Protein AF-A0A8T2XMZ8-F1 (afdb_monomer_lite)

Sequence (61 aa):
MQSITTNQENCADACLRNCSCVAYATTELIDCVMWFGDLLDVSEFNDGGDELYVRMAASEL

Foldseek 3Di:
DDQDPDDPDQLVVVQVVDPQWFKWFQDPVGRIDTDGDDDPPDDDDPDDDTDMGGDDDPVVD

Radius of gyration: 12.02 Å; chains: 1; bounding box: 26×24×27 Å

pLDDT: mean 85.79, std 12.91, range [51.91, 96.69]

Structure (mmCIF, N/CA/C/O backbone):
data_AF-A0A8T2XMZ8-F1
#
_entry.id   AF-A0A8T2XMZ8-F1
#
loop_
_atom_site.group_PDB
_atom_site.id
_atom_site.type_symbol
_atom_site.label_atom_id
_atom_site.label_alt_id
_atom_site.label_comp_id
_atom_site.label_asym_id
_atom_site.label_entity_id
_atom_site.label_seq_id
_atom_site.pdbx_PDB_ins_code
_atom_site.Cartn_x
_atom_site.Cartn_y
_atom_site.Cartn_z
_atom_site.occupancy
_atom_site.B_iso_or_equiv
_atom_site.auth_seq_id
_atom_site.auth_comp_id
_atom_site.auth_asym_id
_atom_site.auth_atom_id
_atom_site.pdbx_PDB_model_num
ATOM 1 N N . MET A 1 1 ? -0.850 11.019 -2.621 1.00 53.56 1 MET A N 1
ATOM 2 C CA . MET A 1 1 ? 0.519 10.519 -2.404 1.00 53.56 1 MET A CA 1
ATOM 3 C C . MET A 1 1 ? 1.260 11.541 -1.563 1.00 53.56 1 MET A C 1
ATOM 5 O O . MET A 1 1 ? 1.432 12.665 -2.019 1.00 53.56 1 MET A O 1
ATOM 9 N N . GLN A 1 2 ? 1.597 11.204 -0.320 1.00 62.94 2 GLN A N 1
ATOM 10 C CA . GLN A 1 2 ? 2.506 12.020 0.487 1.00 62.94 2 GLN A CA 1
ATOM 11 C C . GLN A 1 2 ? 3.784 11.214 0.710 1.00 62.94 2 GLN A C 1
ATOM 13 O O . GLN A 1 2 ? 3.703 10.059 1.126 1.00 62.94 2 GLN A O 1
ATOM 18 N N . SER A 1 3 ? 4.935 11.816 0.412 1.00 57.56 3 SER A N 1
ATOM 19 C CA . SER A 1 3 ? 6.246 11.261 0.750 1.00 57.56 3 SER A CA 1
ATOM 20 C C . SER A 1 3 ? 6.552 11.651 2.189 1.00 57.56 3 SER A C 1
ATOM 22 O O . SER A 1 3 ? 6.756 12.833 2.470 1.00 57.56 3 SER A O 1
ATOM 24 N N . ILE A 1 4 ? 6.540 10.687 3.108 1.00 61.84 4 ILE A N 1
ATOM 25 C CA . ILE A 1 4 ? 6.936 10.938 4.494 1.00 61.84 4 ILE A CA 1
ATOM 26 C C . ILE A 1 4 ? 8.335 10.362 4.687 1.00 61.84 4 ILE A C 1
ATOM 28 O O . ILE A 1 4 ? 8.524 9.151 4.690 1.00 61.84 4 ILE A O 1
ATOM 32 N N . THR A 1 5 ? 9.325 11.236 4.845 1.00 55.81 5 THR A N 1
ATOM 33 C CA . THR A 1 5 ? 10.685 10.873 5.255 1.00 55.81 5 THR A CA 1
ATOM 34 C C . THR A 1 5 ? 10.717 10.678 6.770 1.00 55.81 5 THR A C 1
ATOM 36 O O . THR A 1 5 ? 11.179 11.537 7.522 1.00 55.81 5 THR A O 1
ATOM 39 N N . THR A 1 6 ? 10.168 9.562 7.252 1.00 54.78 6 THR A N 1
ATOM 40 C CA . THR A 1 6 ? 10.193 9.253 8.687 1.00 54.78 6 THR A CA 1
ATOM 41 C C . THR A 1 6 ? 11.512 8.585 9.045 1.00 54.78 6 THR A C 1
ATOM 43 O O . THR A 1 6 ? 11.682 7.375 8.936 1.00 54.78 6 THR A O 1
ATOM 46 N N . ASN A 1 7 ? 12.449 9.388 9.541 1.00 55.50 7 ASN A N 1
ATOM 47 C CA . ASN A 1 7 ? 13.504 8.892 10.415 1.00 55.50 7 ASN A CA 1
ATOM 48 C C . ASN A 1 7 ? 12.819 8.148 11.587 1.00 55.50 7 ASN A C 1
ATOM 50 O O . ASN A 1 7 ? 12.137 8.789 12.384 1.00 55.50 7 ASN A O 1
ATOM 54 N N . GLN A 1 8 ? 13.015 6.825 11.685 1.00 51.91 8 GLN A N 1
ATOM 55 C CA . GLN A 1 8 ? 12.777 5.937 12.846 1.00 51.91 8 GLN A CA 1
ATOM 56 C C . GLN A 1 8 ? 11.484 5.087 12.977 1.00 51.91 8 GLN A C 1
ATOM 58 O O . GLN A 1 8 ? 11.532 4.143 13.764 1.00 51.91 8 GLN A O 1
ATOM 63 N N . GLU A 1 9 ? 10.391 5.292 12.227 1.00 62.72 9 GLU A N 1
ATOM 64 C CA . GLU A 1 9 ? 9.229 4.362 12.242 1.00 62.72 9 GLU A CA 1
ATOM 65 C C . GLU A 1 9 ? 9.098 3.603 10.915 1.00 62.72 9 GLU A C 1
ATOM 67 O O . GLU A 1 9 ? 9.216 4.198 9.845 1.00 62.72 9 GLU A O 1
ATOM 72 N N . ASN A 1 10 ? 8.847 2.288 10.976 1.00 83.81 10 ASN A N 1
ATOM 73 C CA . ASN A 1 10 ? 8.580 1.485 9.781 1.00 83.81 10 ASN A CA 1
ATOM 74 C C . ASN A 1 10 ? 7.303 2.013 9.091 1.00 83.81 10 ASN A C 1
ATOM 76 O O . ASN A 1 10 ? 6.311 2.305 9.760 1.00 83.81 10 ASN A O 1
ATOM 80 N N . CYS A 1 11 ? 7.320 2.123 7.758 1.00 89.00 11 CYS A N 1
ATOM 81 C CA . CYS A 1 11 ? 6.197 2.582 6.933 1.00 89.00 11 CYS A CA 1
ATOM 82 C C . CYS A 1 11 ? 4.878 1.847 7.256 1.00 89.00 11 CYS A C 1
ATOM 84 O O . CYS A 1 11 ? 3.809 2.462 7.289 1.00 89.00 11 CYS A O 1
ATOM 86 N N . ALA A 1 12 ? 4.964 0.558 7.605 1.00 91.00 12 ALA A N 1
ATOM 87 C CA . ALA A 1 12 ? 3.832 -0.232 8.079 1.00 91.00 12 ALA A CA 1
ATOM 88 C C . ALA A 1 12 ? 3.207 0.338 9.367 1.00 91.00 12 ALA A C 1
ATOM 90 O O . ALA A 1 12 ? 1.995 0.550 9.430 1.00 91.00 12 ALA A O 1
ATOM 91 N N . ASP A 1 13 ? 4.023 0.640 10.382 1.00 92.38 13 ASP A N 1
ATOM 92 C CA . ASP A 1 13 ? 3.557 1.182 11.664 1.00 92.38 13 ASP A CA 1
ATOM 93 C C . ASP A 1 13 ? 2.940 2.573 11.488 1.00 92.38 13 ASP A C 1
ATOM 95 O O . ASP A 1 13 ? 1.888 2.869 12.064 1.00 92.38 13 ASP A O 1
ATOM 99 N N . ALA A 1 14 ? 3.560 3.408 10.648 1.00 91.50 14 ALA A N 1
ATOM 100 C CA . ALA A 1 14 ? 3.044 4.731 10.311 1.00 91.50 14 ALA A CA 1
ATOM 101 C C . ALA A 1 14 ? 1.650 4.641 9.663 1.00 91.50 14 ALA A C 1
ATOM 103 O O . ALA A 1 14 ? 0.734 5.373 10.055 1.00 91.50 14 ALA A O 1
ATOM 104 N N . CYS A 1 15 ? 1.458 3.701 8.730 1.00 94.06 15 CYS A N 1
ATOM 105 C CA . CYS A 1 15 ? 0.158 3.461 8.108 1.00 94.06 15 CYS A CA 1
ATOM 106 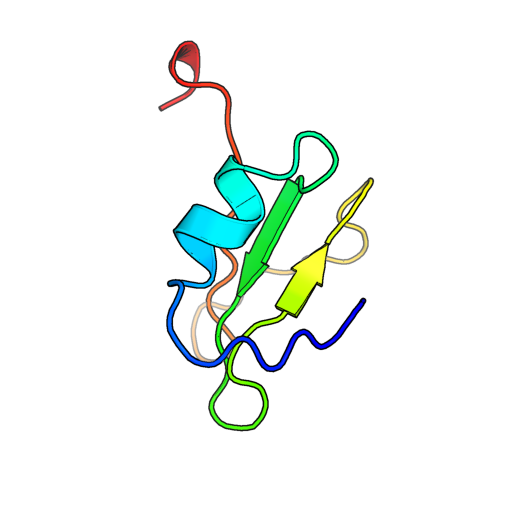C C . CYS A 1 15 ? -0.863 2.917 9.117 1.00 94.06 15 CYS A C 1
ATOM 108 O O . CYS A 1 15 ? -1.986 3.415 9.194 1.00 94.06 15 CYS A O 1
ATOM 110 N N . LEU A 1 16 ? -0.485 1.947 9.956 1.00 93.06 16 LEU A N 1
ATOM 111 C CA . LEU A 1 16 ? -1.387 1.358 10.951 1.00 93.06 16 LEU A CA 1
ATOM 112 C C . LEU A 1 16 ? -1.898 2.390 11.967 1.00 93.06 16 LEU A C 1
ATOM 114 O O . LEU A 1 16 ? -3.082 2.362 12.324 1.00 93.06 16 LEU A O 1
ATOM 118 N N . ARG A 1 17 ? -1.041 3.330 12.388 1.00 93.38 17 ARG A N 1
ATOM 119 C CA . ARG A 1 17 ? -1.395 4.422 13.313 1.00 93.38 17 ARG A CA 1
ATOM 120 C C . ARG A 1 17 ? -2.251 5.512 12.676 1.00 93.38 17 ARG A C 1
ATOM 122 O O . ARG A 1 17 ? -2.946 6.230 13.393 1.00 93.38 17 ARG A O 1
ATOM 129 N N . ASN A 1 18 ? -2.233 5.640 11.353 1.00 93.25 18 ASN A N 1
ATOM 130 C CA . ASN A 1 18 ? -3.073 6.587 10.637 1.00 93.25 18 ASN A CA 1
ATOM 131 C C . ASN A 1 18 ? -4.346 5.894 10.131 1.00 93.25 18 A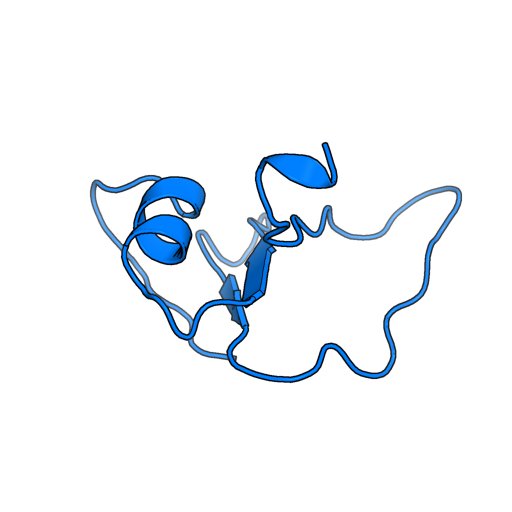SN A C 1
ATOM 133 O O . ASN A 1 18 ? -4.314 5.168 9.144 1.00 93.25 18 ASN A O 1
ATOM 13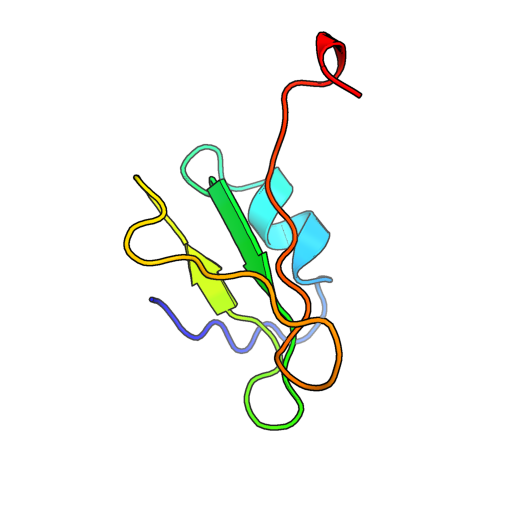7 N N . CYS A 1 19 ? -5.488 6.132 10.782 1.00 94.31 19 CYS A N 1
ATOM 138 C CA . CYS A 1 19 ? -6.766 5.499 10.418 1.00 94.31 19 CYS A CA 1
ATOM 139 C C . CYS A 1 19 ? -7.250 5.808 8.993 1.00 94.31 19 CYS A C 1
ATOM 141 O O . CYS A 1 19 ? -8.095 5.081 8.481 1.00 94.31 19 CYS A O 1
ATOM 143 N N . SER A 1 20 ? -6.739 6.863 8.360 1.00 94.62 20 SER A N 1
ATOM 144 C CA . SER A 1 20 ? -7.064 7.191 6.971 1.00 94.62 20 SER A CA 1
ATOM 145 C C . SER A 1 20 ? -6.165 6.467 5.967 1.00 94.62 20 SER A C 1
ATOM 147 O O . SER A 1 20 ? -6.441 6.527 4.771 1.00 94.62 20 SER A O 1
ATOM 149 N N . CYS A 1 21 ? -5.066 5.847 6.415 1.00 96.00 21 CYS A N 1
ATOM 150 C CA . CYS A 1 21 ? -4.168 5.107 5.535 1.00 96.00 21 CYS A CA 1
ATOM 151 C C . CYS A 1 21 ? -4.827 3.805 5.080 1.00 96.00 21 CYS A C 1
ATOM 153 O O . CYS A 1 21 ? -5.279 3.015 5.913 1.00 96.00 21 CYS A O 1
ATOM 155 N N . VAL A 1 22 ? -4.832 3.580 3.767 1.00 96.62 22 VAL A N 1
ATOM 156 C CA . VAL A 1 22 ? -5.415 2.387 3.132 1.00 96.62 22 VAL A CA 1
ATOM 157 C C . VAL A 1 22 ? -4.365 1.446 2.544 1.00 96.62 22 VAL A C 1
ATOM 159 O O . VAL A 1 22 ? -4.642 0.268 2.347 1.00 96.62 22 VAL A O 1
ATOM 162 N N . ALA A 1 23 ? -3.164 1.950 2.263 1.00 95.88 23 ALA A N 1
ATOM 163 C CA . ALA A 1 23 ? -2.058 1.176 1.724 1.00 95.88 23 ALA A CA 1
ATOM 164 C C . ALA A 1 23 ? -0.733 1.916 1.901 1.00 95.88 23 ALA A C 1
ATOM 166 O O . ALA A 1 23 ? -0.708 3.148 2.029 1.00 95.88 23 ALA A O 1
ATOM 167 N N . TYR A 1 24 ? 0.359 1.162 1.854 1.00 94.00 24 TYR A N 1
ATOM 168 C CA . TYR A 1 24 ? 1.714 1.694 1.850 1.00 94.00 24 TYR A CA 1
ATOM 169 C C . TYR A 1 24 ? 2.641 0.883 0.940 1.00 94.00 24 TYR A C 1
ATOM 171 O O . TYR A 1 24 ? 2.345 -0.255 0.581 1.00 94.00 24 TYR A O 1
ATOM 179 N N . ALA A 1 25 ? 3.765 1.485 0.568 1.00 92.25 25 ALA A N 1
ATOM 180 C CA . ALA A 1 25 ? 4.823 0.849 -0.202 1.00 92.25 25 ALA A CA 1
ATOM 181 C C . ALA A 1 25 ? 6.172 1.475 0.156 1.00 92.25 25 ALA A C 1
ATOM 183 O O . ALA A 1 25 ? 6.249 2.645 0.552 1.00 92.25 25 ALA A O 1
ATOM 184 N N . THR A 1 26 ? 7.229 0.692 -0.019 1.00 86.75 26 THR A N 1
ATOM 185 C CA . THR A 1 26 ? 8.621 1.131 0.089 1.00 86.75 26 THR A CA 1
ATOM 186 C C . THR A 1 26 ? 9.285 0.904 -1.259 1.00 86.75 26 THR A C 1
ATOM 188 O O . THR A 1 26 ? 9.198 -0.196 -1.795 1.00 86.75 26 THR A O 1
ATOM 191 N N . THR A 1 27 ? 9.939 1.922 -1.807 1.00 81.06 27 THR A N 1
ATOM 192 C CA . THR A 1 27 ? 10.612 1.842 -3.115 1.00 81.06 27 THR A CA 1
ATOM 193 C C . THR A 1 27 ? 12.078 2.223 -2.953 1.00 81.06 27 THR A C 1
ATOM 195 O O . THR A 1 27 ? 12.429 2.913 -1.999 1.00 81.06 27 THR A O 1
ATOM 198 N N . GLU A 1 28 ? 12.942 1.847 -3.897 1.00 74.69 28 GLU A N 1
ATOM 199 C CA . GLU A 1 28 ? 14.373 2.198 -3.828 1.00 74.69 28 GLU A CA 1
ATOM 200 C C . GLU A 1 28 ? 14.629 3.717 -3.805 1.00 74.69 28 GLU A C 1
ATOM 202 O O . GLU A 1 28 ? 15.650 4.172 -3.291 1.00 74.69 28 GLU A O 1
ATOM 207 N N . LEU A 1 29 ? 13.709 4.509 -4.367 1.00 75.12 29 LEU A N 1
ATOM 208 C CA . LEU A 1 29 ? 13.822 5.968 -4.458 1.00 75.12 29 LEU A CA 1
ATOM 209 C C . LEU A 1 29 ? 13.082 6.704 -3.334 1.00 75.12 29 LEU A C 1
ATOM 211 O O . LEU A 1 29 ? 13.389 7.865 -3.058 1.00 75.12 29 LEU A O 1
ATOM 215 N N . ILE A 1 30 ? 12.078 6.067 -2.728 1.00 75.50 30 ILE A N 1
ATOM 216 C CA . ILE A 1 30 ? 11.217 6.656 -1.701 1.00 75.50 30 ILE A CA 1
ATOM 217 C C . ILE A 1 30 ? 11.068 5.659 -0.558 1.00 75.50 30 ILE A C 1
ATOM 219 O O . ILE A 1 30 ? 10.395 4.637 -0.706 1.00 75.50 30 ILE A O 1
ATOM 223 N N . ASP A 1 31 ? 11.616 6.026 0.600 1.00 79.44 31 ASP A N 1
ATOM 224 C CA . ASP A 1 31 ? 11.610 5.195 1.807 1.00 79.44 31 ASP A CA 1
ATOM 225 C C . ASP A 1 31 ? 10.197 4.802 2.268 1.00 79.44 31 ASP A C 1
ATOM 227 O O . ASP A 1 31 ? 10.004 3.717 2.807 1.00 79.44 31 ASP A O 1
ATOM 231 N N . CYS A 1 32 ? 9.195 5.671 2.078 1.00 88.06 32 CYS A N 1
ATOM 232 C CA . CYS A 1 32 ? 7.808 5.383 2.438 1.00 88.06 32 CYS A CA 1
ATOM 233 C C . CYS A 1 32 ? 6.808 6.217 1.630 1.00 88.06 32 CYS A C 1
ATOM 235 O O . CYS A 1 32 ? 6.858 7.454 1.611 1.00 88.06 32 CYS A O 1
ATOM 237 N N . VAL A 1 33 ? 5.849 5.527 1.016 1.00 90.50 33 VAL A N 1
ATOM 238 C CA . VAL A 1 33 ? 4.682 6.124 0.365 1.00 90.50 33 VAL A CA 1
ATOM 239 C C 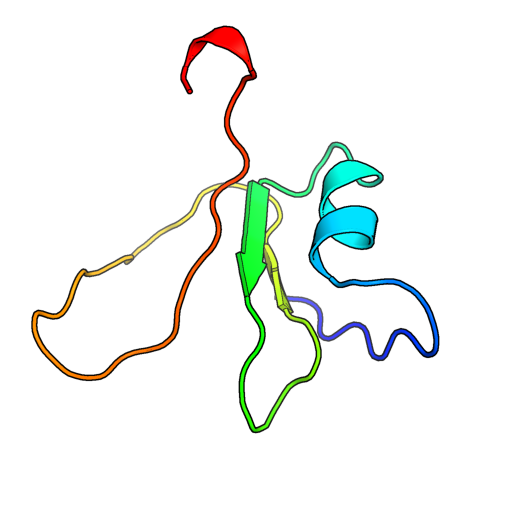. VAL A 1 33 ? 3.422 5.584 1.023 1.00 90.50 33 VAL A C 1
ATOM 241 O O . VAL A 1 33 ? 3.276 4.377 1.183 1.00 90.50 33 VAL A O 1
ATOM 244 N N . MET A 1 34 ? 2.499 6.479 1.386 1.00 92.50 34 MET A N 1
ATOM 245 C CA . MET A 1 34 ? 1.181 6.116 1.913 1.00 92.50 34 MET A CA 1
ATOM 246 C C . MET A 1 34 ? 0.051 6.690 1.059 1.00 92.50 34 MET A C 1
ATOM 248 O O . MET A 1 34 ? 0.118 7.823 0.554 1.00 92.50 34 MET A O 1
ATOM 252 N N . TRP A 1 35 ? -1.015 5.903 0.950 1.00 95.06 35 TRP A N 1
ATOM 253 C CA . TRP A 1 35 ? -2.252 6.251 0.264 1.00 95.06 35 TRP A CA 1
ATOM 254 C C . TRP A 1 35 ? -3.390 6.444 1.265 1.00 95.06 35 TRP A C 1
ATOM 256 O O . TRP A 1 35 ? -3.496 5.725 2.258 1.00 95.06 35 TRP A O 1
ATOM 266 N N . PHE A 1 36 ? -4.250 7.423 0.979 1.00 94.19 36 PHE A N 1
ATOM 267 C CA . PHE A 1 36 ? -5.397 7.803 1.800 1.00 94.19 36 PHE A CA 1
ATOM 268 C C . PHE A 1 36 ? -6.618 7.917 0.875 1.00 94.19 36 PHE A C 1
ATOM 270 O O . PHE A 1 36 ? -6.670 8.846 0.068 1.00 94.19 36 PHE A O 1
ATOM 277 N N . GLY A 1 37 ? -7.559 6.971 0.952 1.00 90.88 37 GLY A N 1
ATOM 278 C CA . GLY A 1 37 ? -8.719 6.875 0.049 1.00 90.88 37 GLY A CA 1
ATOM 279 C C . GLY A 1 37 ? -8.652 5.688 -0.915 1.00 90.88 37 GLY A C 1
ATOM 280 O O . GLY A 1 37 ? -7.961 4.716 -0.644 1.00 90.88 37 GLY A O 1
ATOM 281 N N . ASP A 1 38 ? -9.378 5.749 -2.028 1.00 93.50 38 ASP A N 1
ATOM 282 C CA . ASP A 1 38 ? -9.471 4.619 -2.957 1.00 93.50 38 ASP A CA 1
ATOM 283 C C . ASP A 1 38 ? -8.162 4.386 -3.728 1.00 93.50 38 ASP A C 1
ATOM 285 O O . ASP A 1 38 ? -7.480 5.328 -4.148 1.00 93.50 38 ASP A O 1
ATOM 289 N N . LEU A 1 39 ? -7.827 3.113 -3.946 1.00 94.38 39 LEU A N 1
ATOM 290 C CA . LEU A 1 39 ? -6.733 2.705 -4.823 1.00 94.38 39 LEU A CA 1
ATOM 291 C C . LEU A 1 39 ? -7.280 2.553 -6.243 1.00 94.38 39 LEU A C 1
ATOM 293 O O . LEU A 1 39 ? -7.970 1.584 -6.555 1.00 94.38 39 LEU A O 1
ATOM 297 N N . LEU A 1 40 ? -6.997 3.536 -7.092 1.00 94.88 40 LEU A N 1
ATOM 298 C CA . LEU A 1 40 ? -7.406 3.543 -8.495 1.00 94.88 40 LEU A CA 1
ATOM 299 C C . LEU A 1 40 ? -6.243 3.094 -9.382 1.00 94.88 40 LEU A C 1
ATOM 301 O O . LEU A 1 40 ? -5.081 3.309 -9.039 1.00 94.88 40 LEU A O 1
ATOM 305 N N . ASP A 1 41 ? -6.572 2.479 -10.517 1.00 93.38 41 ASP A N 1
ATOM 306 C CA . ASP A 1 41 ? -5.617 2.086 -11.562 1.00 93.38 41 ASP A CA 1
ATOM 307 C C . ASP A 1 41 ? -4.491 1.134 -11.095 1.00 93.38 41 ASP A C 1
ATOM 309 O O . ASP A 1 41 ? -3.402 1.105 -11.669 1.00 93.38 41 ASP A O 1
ATOM 313 N N . VAL A 1 42 ? -4.754 0.311 -10.071 1.00 93.06 42 VAL A N 1
ATOM 314 C CA . VAL A 1 42 ? -3.833 -0.748 -9.624 1.00 93.06 42 VAL A CA 1
ATOM 315 C C . VAL A 1 42 ? -3.844 -1.900 -10.626 1.00 93.06 42 VAL A C 1
ATOM 317 O O . VAL A 1 42 ? -4.904 -2.398 -11.004 1.00 93.06 42 VAL A O 1
ATOM 320 N N . SER A 1 43 ? -2.657 -2.332 -11.048 1.00 92.94 43 SER A N 1
ATOM 321 C CA . SER A 1 43 ? -2.463 -3.460 -11.962 1.00 92.94 43 SER A CA 1
ATOM 322 C C . SER A 1 43 ? -1.407 -4.407 -11.405 1.00 92.94 43 SER A C 1
ATOM 324 O O . SER A 1 43 ? -0.383 -3.960 -10.893 1.00 92.94 43 SER A O 1
ATOM 326 N N . GLU A 1 44 ? -1.661 -5.707 -11.514 1.00 92.00 44 GLU A N 1
ATOM 327 C CA . GLU A 1 44 ? -0.724 -6.755 -11.115 1.00 92.00 44 GLU A CA 1
ATOM 328 C C . GLU A 1 44 ? 0.159 -7.154 -12.303 1.00 92.00 44 GLU A C 1
ATOM 330 O O . GLU A 1 44 ? -0.314 -7.273 -13.439 1.00 92.00 44 GLU A O 1
ATOM 335 N N . PHE A 1 45 ? 1.444 -7.373 -12.037 1.00 90.38 45 PHE A N 1
ATOM 336 C CA . PHE A 1 45 ? 2.424 -7.801 -13.027 1.00 90.38 45 PHE A CA 1
ATOM 337 C C . PHE A 1 45 ? 3.048 -9.125 -12.578 1.00 90.38 45 PHE A C 1
ATOM 339 O O . PHE A 1 45 ? 3.374 -9.295 -11.410 1.00 90.38 45 PHE A O 1
ATOM 346 N N . ASN A 1 46 ? 3.226 -10.068 -13.511 1.00 89.75 46 ASN A N 1
ATOM 347 C CA . ASN A 1 46 ? 3.882 -11.352 -13.215 1.00 89.75 46 ASN A CA 1
ATOM 348 C C . ASN A 1 46 ? 5.394 -11.204 -12.959 1.00 89.75 46 ASN A C 1
ATOM 350 O O . ASN A 1 46 ? 6.001 -12.089 -12.363 1.00 89.75 46 ASN A O 1
ATOM 354 N N . ASP A 1 47 ? 6.001 -10.133 -13.473 1.00 91.62 47 ASP A N 1
ATOM 355 C CA . ASP A 1 47 ? 7.410 -9.785 -13.298 1.00 91.62 47 ASP A CA 1
ATOM 356 C C . ASP A 1 47 ? 7.554 -8.254 -13.327 1.00 91.62 47 ASP A C 1
ATOM 358 O O . ASP A 1 47 ? 6.883 -7.579 -14.118 1.00 91.62 47 ASP A O 1
ATOM 362 N N . GLY A 1 48 ? 8.420 -7.720 -12.467 1.00 86.19 48 GLY A N 1
ATOM 363 C CA . GLY A 1 48 ? 8.573 -6.287 -12.213 1.00 86.19 48 GLY A CA 1
ATOM 364 C C . GLY A 1 48 ? 7.448 -5.657 -11.379 1.00 86.19 48 GLY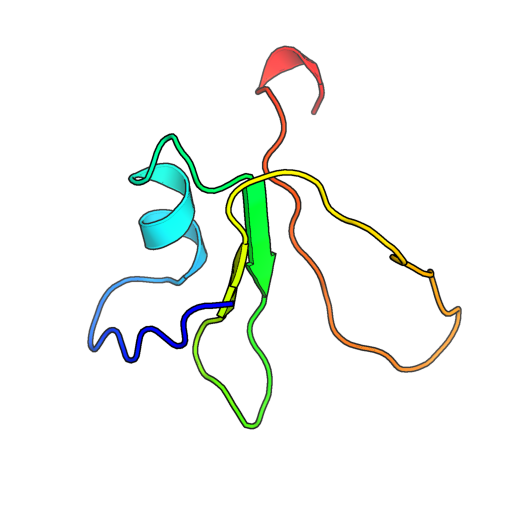 A C 1
ATOM 365 O O . GLY A 1 48 ? 6.581 -6.339 -10.838 1.00 86.19 48 GLY A O 1
ATOM 366 N N . GLY A 1 49 ? 7.475 -4.325 -11.287 1.00 87.00 49 GLY A N 1
ATOM 367 C CA . GLY A 1 49 ? 6.587 -3.550 -10.414 1.00 87.00 49 GLY A CA 1
ATOM 368 C C . GLY A 1 49 ? 7.121 -3.406 -8.986 1.00 87.00 49 GLY A C 1
ATOM 369 O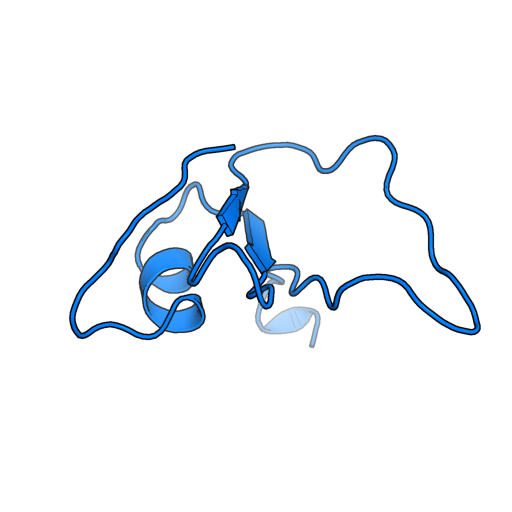 O . GLY A 1 49 ? 8.153 -3.975 -8.639 1.00 87.00 49 GLY A O 1
ATOM 370 N N . ASP A 1 50 ? 6.409 -2.618 -8.180 1.00 86.88 50 ASP A N 1
ATOM 371 C CA . ASP A 1 50 ? 6.699 -2.419 -6.757 1.00 86.88 50 ASP A CA 1
ATOM 372 C C . ASP A 1 50 ? 5.673 -3.167 -5.896 1.00 86.88 50 ASP A C 1
ATOM 374 O O . ASP A 1 50 ? 4.493 -3.263 -6.250 1.00 86.88 50 ASP A O 1
ATOM 378 N N . GLU A 1 51 ? 6.103 -3.661 -4.734 1.00 89.75 51 GLU A N 1
ATOM 379 C CA . GLU A 1 51 ? 5.199 -4.273 -3.760 1.00 89.75 51 GLU A CA 1
ATOM 380 C C . GLU A 1 51 ? 4.290 -3.218 -3.113 1.00 89.75 51 GLU A C 1
ATOM 382 O O . GLU A 1 51 ? 4.752 -2.238 -2.519 1.00 89.75 51 GLU A O 1
ATOM 387 N N . LEU A 1 52 ? 2.978 -3.453 -3.181 1.00 93.06 52 LEU A N 1
ATOM 388 C CA . LEU A 1 52 ? 1.956 -2.624 -2.548 1.00 93.06 52 LEU A CA 1
ATOM 389 C C . LEU A 1 52 ? 1.288 -3.392 -1.405 1.00 93.06 52 LEU A C 1
ATOM 391 O O . LEU A 1 52 ? 0.662 -4.428 -1.618 1.00 93.06 52 LEU A O 1
ATOM 395 N N . TYR A 1 53 ? 1.353 -2.845 -0.194 1.00 94.31 53 TYR A N 1
ATOM 396 C CA . TYR A 1 53 ? 0.746 -3.431 0.997 1.00 94.31 53 TYR A CA 1
ATOM 397 C C . TYR A 1 53 ? -0.594 -2.756 1.290 1.00 94.31 53 TYR A C 1
ATOM 399 O O . TYR A 1 53 ? -0.638 -1.596 1.702 1.00 94.31 53 TYR A O 1
ATOM 407 N N . VAL A 1 54 ? -1.695 -3.487 1.099 1.00 95.38 54 VAL A N 1
ATOM 408 C CA . VAL A 1 54 ? -3.062 -3.005 1.360 1.00 95.38 54 VAL A CA 1
ATOM 409 C C . VAL A 1 54 ? -3.453 -3.268 2.816 1.00 95.38 54 VAL A C 1
ATOM 411 O O . VAL A 1 54 ? -3.283 -4.372 3.334 1.00 95.38 54 VAL A O 1
ATOM 414 N N . ARG A 1 55 ? -3.994 -2.252 3.497 1.00 95.06 55 ARG A N 1
ATOM 415 C CA . ARG A 1 55 ? -4.514 -2.383 4.861 1.00 95.06 55 ARG A CA 1
ATOM 416 C C . ARG A 1 55 ? -5.884 -3.060 4.823 1.00 95.06 55 ARG A C 1
ATOM 418 O O . ARG A 1 55 ? -6.852 -2.468 4.361 1.00 95.06 55 ARG A O 1
ATOM 425 N N . MET A 1 56 ? -5.960 -4.258 5.390 1.00 94.44 56 MET A N 1
ATOM 426 C CA . MET A 1 56 ? -7.182 -5.065 5.468 1.00 94.44 56 MET A CA 1
ATOM 427 C C . MET A 1 56 ? -7.719 -5.130 6.901 1.00 94.44 56 MET A C 1
ATOM 429 O O . MET A 1 56 ? -6.975 -4.917 7.867 1.00 94.44 56 MET A O 1
ATOM 433 N N . ALA A 1 57 ? -9.007 -5.445 7.067 1.00 94.00 57 ALA A N 1
ATOM 434 C CA . ALA A 1 57 ? -9.521 -5.800 8.383 1.00 94.00 57 ALA A CA 1
ATOM 435 C C . ALA A 1 57 ? -8.902 -7.131 8.838 1.00 94.00 57 ALA A C 1
ATOM 437 O O . ALA A 1 57 ? -8.707 -8.043 8.041 1.00 94.00 57 ALA A O 1
ATOM 438 N N . ALA A 1 58 ? -8.644 -7.287 10.139 1.00 93.12 58 ALA A N 1
ATOM 439 C CA . ALA A 1 58 ? -8.064 -8.527 10.669 1.00 93.12 58 ALA A CA 1
ATOM 440 C C . ALA A 1 58 ? -8.939 -9.773 10.420 1.00 93.12 58 ALA A C 1
ATOM 442 O O . ALA A 1 58 ? -8.438 -10.887 10.460 1.00 93.12 58 ALA A O 1
ATOM 443 N N . SER A 1 59 ? -10.240 -9.590 10.175 1.00 96.69 59 SER A N 1
ATOM 444 C CA . SER A 1 59 ? -11.183 -10.655 9.812 1.00 96.69 59 SER A CA 1
ATOM 445 C C . SER A 1 59 ? -11.100 -11.106 8.349 1.00 96.69 59 SER A C 1
ATOM 447 O O . SER A 1 59 ? -11.775 -12.063 7.988 1.00 96.69 59 SER A O 1
ATOM 449 N N . GLU A 1 60 ? -10.358 -10.384 7.510 1.00 92.62 60 GLU A N 1
ATOM 450 C CA . GLU A 1 60 ? -10.212 -10.633 6.067 1.00 92.62 60 GLU A CA 1
ATOM 451 C C . GLU A 1 60 ? -8.819 -11.174 5.702 1.00 92.62 60 GLU A C 1
ATOM 453 O O . GLU A 1 60 ? -8.536 -11.379 4.522 1.00 92.62 60 GLU A O 1
ATOM 458 N N . LEU A 1 61 ? -7.963 -11.380 6.710 1.00 83.06 61 LEU A N 1
ATOM 459 C CA . LEU A 1 61 ? -6.678 -12.076 6.606 1.00 83.06 61 LEU A CA 1
ATOM 460 C C . LEU A 1 61 ? -6.884 -13.589 6.737 1.00 83.06 61 LEU A C 1
ATOM 462 O O . LEU A 1 61 ? -6.203 -14.329 5.995 1.00 83.06 61 LEU A O 1
#

Organism: Populus deltoides (NCBI:txid3696)

InterPro domains:
  IPR003609 PAN/Apple domain [PF08276] (5-42)
  IPR003609 PAN/Apple domain [PS50948] (1-57)

Secondary structure (DSSP, 8-state):
-EE---SSS-HHHHHHH-TTEEEEE--SS-S-EEEES---S----SSSS---EE---GGG-